Protein AF-A0A7R9KWK6-F1 (afdb_monomer)

InterPro domains:
  IPR036188 FAD/NAD(P)-binding domain superfamily [G3DSA:3.50.50.60] (1-114)
  IPR036188 FAD/NAD(P)-binding domain superfamily [SSF51905] (13-110)

Secondary structure (DSSP, 8-state):
-B-SS--GGG-S----S-SEEEE-HHHHHHHHHTT-HHHHHHHHEEEE-EEEEE-TTS-EEEEESSSTT--EEEEEHHHHHHHHHHHHHT-TT---B-S----EEETTTTEEE-

pLDDT: mean 92.51, std 6.11, range [67.25, 97.69]

Solvent-accessible surface area (backbone atoms only — not comparable to full-atom values): 6927 Å² total; per-residue (Å²): 90,74,35,56,52,70,62,64,83,83,43,96,74,75,91,71,100,54,68,59,43,81,44,42,65,73,56,44,52,58,30,47,77,70,72,45,37,62,64,42,54,78,73,47,46,43,84,37,54,46,50,76,44,75,44,95,86,71,50,73,47,78,45,61,72,55,60,92,95,41,54,36,28,45,27,45,44,64,58,55,51,47,50,52,54,58,59,50,61,74,38,88,91,52,58,84,39,57,62,34,45,78,75,49,70,43,80,91,81,72,43,74,39,94

Mean predicted aligned error: 4.82 Å

Sequence (114 aa):
MYEMREDPRTQEHVVGKSINMALSERGRVALRSLGLEDQILDNYSIKMNARLIHDVNGRKRAIPYGKKNQYLLSISRRFLNELMLTEVEKYNNISLNFNHKLVGANLDEGMYYL

Structure (mmCIF, N/CA/C/O backbone):
data_AF-A0A7R9KWK6-F1
#
_entry.id   AF-A0A7R9KWK6-F1
#
loop_
_atom_site.group_PDB
_atom_site.id
_atom_site.type_symbol
_atom_site.label_atom_id
_atom_site.label_alt_id
_atom_site.label_comp_id
_atom_site.label_asym_id
_atom_site.label_entity_id
_atom_site.label_seq_id
_atom_site.pdbx_PDB_ins_code
_atom_site.Cartn_x
_atom_site.Cartn_y
_atom_site.Cartn_z
_atom_site.occupancy
_atom_site.B_iso_or_equiv
_atom_site.auth_seq_id
_atom_site.auth_comp_id
_atom_site.auth_asym_id
_atom_site.auth_atom_id
_atom_site.pdbx_PDB_model_num
ATOM 1 N N . MET A 1 1 ? 9.853 -5.267 -14.276 1.00 95.06 1 MET A N 1
ATOM 2 C CA . MET A 1 1 ? 8.441 -4.842 -14.176 1.00 95.06 1 MET A CA 1
ATOM 3 C C . MET A 1 1 ? 8.209 -3.703 -15.156 1.00 95.06 1 MET A C 1
ATOM 5 O O . MET A 1 1 ? 9.073 -2.838 -15.243 1.00 95.06 1 MET A O 1
ATOM 9 N N . TYR A 1 2 ? 7.092 -3.710 -15.882 1.00 95.81 2 TYR A N 1
ATOM 10 C CA . TYR A 1 2 ? 6.683 -2.612 -16.765 1.00 95.81 2 TYR A CA 1
ATOM 11 C C . TYR A 1 2 ? 5.377 -2.010 -16.241 1.00 95.81 2 TYR 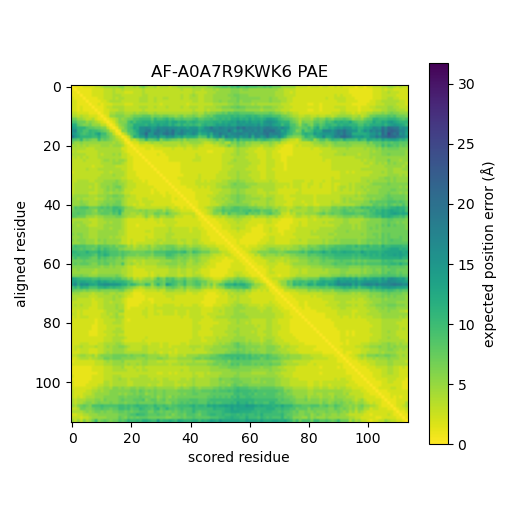A C 1
ATOM 13 O O . TYR A 1 2 ? 4.450 -2.754 -15.920 1.00 95.81 2 TYR A O 1
ATOM 21 N N . GLU A 1 3 ? 5.320 -0.688 -16.118 1.00 95.56 3 GLU A N 1
ATOM 22 C CA . GLU A 1 3 ? 4.143 0.064 -15.677 1.00 95.56 3 GLU A CA 1
ATOM 23 C C . GLU A 1 3 ? 3.820 1.138 -16.719 1.00 95.56 3 GLU A C 1
ATOM 25 O O . GLU A 1 3 ? 4.699 1.862 -17.187 1.00 95.56 3 GLU A O 1
ATOM 30 N N . MET A 1 4 ? 2.537 1.232 -17.077 1.00 95.50 4 MET A N 1
ATOM 31 C CA . MET A 1 4 ? 2.041 2.164 -18.092 1.00 95.50 4 MET A CA 1
ATOM 32 C C . MET A 1 4 ? 2.203 3.616 -17.651 1.00 95.50 4 MET A C 1
ATOM 34 O O . MET A 1 4 ? 2.436 4.491 -18.478 1.00 95.50 4 MET A O 1
ATOM 38 N N . ARG A 1 5 ? 2.004 3.878 -16.362 1.00 93.44 5 ARG A N 1
ATOM 39 C CA . ARG A 1 5 ? 2.037 5.224 -15.794 1.00 93.44 5 ARG A CA 1
ATOM 40 C C . ARG A 1 5 ? 3.464 5.663 -15.489 1.00 93.44 5 ARG A C 1
ATOM 42 O O . ARG A 1 5 ? 4.371 4.840 -15.369 1.00 93.44 5 ARG A O 1
ATOM 49 N N . GLU A 1 6 ? 3.621 6.967 -15.312 1.00 94.69 6 GLU A N 1
ATOM 50 C CA . GLU A 1 6 ? 4.821 7.543 -14.717 1.00 94.69 6 GLU A CA 1
ATOM 51 C C . GLU A 1 6 ? 4.971 7.096 -13.254 1.00 94.69 6 GLU A C 1
ATOM 53 O O . GLU A 1 6 ? 3.992 6.703 -12.605 1.00 94.69 6 GLU A O 1
ATOM 58 N N . ASP A 1 7 ? 6.199 7.144 -12.738 1.00 94.81 7 ASP A N 1
ATOM 59 C CA . ASP A 1 7 ? 6.489 6.814 -11.348 1.00 94.81 7 ASP A CA 1
ATOM 60 C C . ASP A 1 7 ? 5.708 7.737 -10.396 1.00 94.81 7 ASP A C 1
ATOM 62 O O . ASP A 1 7 ? 5.968 8.938 -10.351 1.00 94.81 7 ASP A O 1
ATOM 66 N N . PRO A 1 8 ? 4.767 7.217 -9.588 1.00 91.94 8 PRO A N 1
ATOM 67 C CA . PRO A 1 8 ? 3.971 8.052 -8.693 1.00 91.94 8 PRO A CA 1
ATOM 68 C C . PRO A 1 8 ? 4.801 8.789 -7.631 1.00 91.94 8 PRO A C 1
ATOM 70 O O . PRO A 1 8 ? 4.318 9.778 -7.082 1.00 91.94 8 PRO A O 1
ATOM 73 N N . ARG A 1 9 ? 6.029 8.336 -7.342 1.00 93.06 9 ARG A N 1
ATOM 74 C CA . ARG A 1 9 ? 6.919 8.935 -6.336 1.00 93.06 9 ARG A CA 1
ATOM 75 C C . ARG A 1 9 ? 7.542 10.249 -6.801 1.00 93.06 9 ARG A C 1
ATOM 77 O O . ARG A 1 9 ? 7.953 11.045 -5.963 1.00 93.06 9 ARG A O 1
ATOM 84 N N . THR A 1 10 ? 7.602 10.486 -8.111 1.00 93.00 10 THR A N 1
ATOM 85 C CA . THR A 1 10 ? 8.137 11.730 -8.690 1.00 93.00 10 THR A CA 1
ATOM 86 C C . THR A 1 10 ? 7.049 12.770 -8.959 1.00 93.00 10 THR A C 1
ATOM 88 O O . THR A 1 10 ? 7.354 13.888 -9.362 1.00 93.00 10 THR A O 1
ATOM 91 N N . GLN A 1 11 ? 5.780 12.422 -8.730 1.00 88.75 11 GLN A N 1
ATOM 92 C CA . GLN A 1 11 ? 4.625 13.238 -9.096 1.00 88.75 11 GLN A CA 1
ATOM 93 C C . GLN A 1 11 ? 4.052 13.987 -7.891 1.00 88.75 11 GLN A C 1
ATOM 95 O O . GLN A 1 11 ? 3.802 13.396 -6.839 1.00 88.75 11 GLN A O 1
ATOM 100 N N . GLU A 1 12 ? 3.713 15.267 -8.049 1.00 81.62 12 GLU A N 1
ATOM 101 C CA . GLU A 1 12 ? 2.956 15.999 -7.020 1.00 81.62 12 GLU A CA 1
ATOM 102 C C . GLU A 1 12 ? 1.524 15.459 -6.898 1.00 81.62 12 GLU A C 1
ATOM 104 O O . GLU A 1 12 ? 1.023 15.203 -5.797 1.00 81.62 12 GLU A O 1
ATOM 109 N N . HIS A 1 13 ? 0.887 15.189 -8.039 1.00 77.62 13 HIS A N 1
ATOM 110 C CA . HIS A 1 13 ? -0.485 14.704 -8.121 1.00 77.62 13 HIS A CA 1
ATOM 111 C C . HIS A 1 13 ? -0.570 13.402 -8.915 1.00 77.62 13 HIS A C 1
ATOM 113 O O . HIS A 1 13 ? -0.299 13.357 -10.109 1.00 77.62 13 HIS A O 1
ATOM 119 N N . VAL A 1 14 ? -1.027 12.337 -8.255 1.00 76.19 14 VAL A N 1
ATOM 120 C CA . VAL A 1 14 ? -1.279 11.042 -8.896 1.00 76.19 14 VAL A CA 1
ATOM 121 C C . VAL A 1 14 ? -2.776 10.900 -9.149 1.00 76.19 14 VAL A C 1
ATOM 123 O O . VAL A 1 14 ? -3.569 10.814 -8.209 1.00 76.19 14 VAL A O 1
ATOM 126 N N . VAL A 1 15 ? -3.178 10.849 -10.419 1.00 71.25 15 VAL A N 1
ATOM 127 C CA . VAL A 1 15 ? -4.583 10.638 -10.795 1.00 71.25 15 VAL A CA 1
ATOM 128 C C . VAL A 1 15 ? -4.964 9.175 -10.542 1.00 71.25 15 VAL A C 1
ATOM 130 O O . VAL A 1 15 ? -4.361 8.248 -11.084 1.00 71.25 15 VAL A O 1
ATOM 133 N N . GLY A 1 16 ? -5.982 8.942 -9.710 1.00 68.00 16 GLY A N 1
ATOM 134 C CA . GLY A 1 16 ? -6.435 7.600 -9.348 1.00 68.00 16 GLY A CA 1
ATOM 135 C C . GLY A 1 16 ? -7.907 7.556 -8.941 1.00 68.00 16 GLY A C 1
ATOM 136 O O . GLY A 1 16 ? -8.497 8.561 -8.564 1.00 68.00 16 GLY A O 1
ATOM 137 N N . LYS A 1 17 ? -8.515 6.363 -9.007 1.00 67.25 17 LYS A N 1
ATOM 138 C CA . LYS A 1 17 ? -9.955 6.174 -8.735 1.00 67.25 17 LYS A CA 1
ATOM 139 C C . LYS A 1 17 ? -10.351 6.334 -7.259 1.00 67.25 17 LYS A C 1
ATOM 141 O O . LYS A 1 17 ? -11.520 6.557 -6.969 1.00 67.25 17 LYS A O 1
ATOM 146 N N . SER A 1 18 ? -9.428 6.146 -6.313 1.00 71.12 18 SER A N 1
ATOM 147 C CA . SER A 1 18 ? -9.724 6.249 -4.875 1.00 71.12 18 SER A CA 1
ATOM 148 C C . SER A 1 18 ? -8.501 6.727 -4.105 1.00 71.12 18 SER A C 1
ATOM 150 O O . SER A 1 18 ? -7.400 6.236 -4.351 1.00 71.12 18 SER A O 1
ATOM 152 N N . ILE A 1 19 ? -8.720 7.635 -3.152 1.00 79.31 19 ILE A N 1
ATOM 153 C CA . ILE A 1 19 ? -7.678 8.168 -2.263 1.00 79.31 19 ILE A CA 1
ATOM 154 C C . ILE A 1 19 ? -7.280 7.104 -1.229 1.00 79.31 19 ILE A C 1
ATOM 156 O O . ILE A 1 19 ? -6.103 6.772 -1.092 1.00 79.31 19 ILE A O 1
ATOM 160 N N . ASN A 1 20 ? -8.280 6.492 -0.584 1.00 89.00 20 ASN A N 1
ATOM 161 C CA . ASN A 1 20 ? -8.094 5.441 0.415 1.00 89.00 20 ASN A CA 1
ATOM 162 C C . ASN A 1 20 ? -8.672 4.096 -0.041 1.00 89.00 20 ASN A C 1
ATOM 164 O O . ASN A 1 20 ? -9.489 4.016 -0.962 1.00 89.00 20 ASN A O 1
ATOM 168 N N . MET A 1 21 ? -8.249 3.030 0.632 1.00 91.19 21 MET A N 1
ATOM 169 C CA . MET A 1 21 ? -8.714 1.661 0.439 1.00 91.19 21 MET A CA 1
ATOM 170 C C . MET A 1 21 ? -8.893 0.966 1.790 1.00 91.19 21 MET A C 1
ATOM 172 O O . MET A 1 21 ? -8.146 1.222 2.730 1.00 91.19 21 MET A O 1
ATOM 176 N N . ALA A 1 22 ? -9.871 0.062 1.871 1.00 94.06 22 ALA A N 1
ATOM 177 C CA . ALA A 1 22 ? -10.038 -0.808 3.026 1.00 94.06 22 ALA A CA 1
ATOM 178 C C . ALA A 1 22 ? -9.108 -2.029 2.918 1.00 94.06 22 ALA A C 1
ATOM 180 O O . ALA A 1 22 ? -9.266 -2.861 2.025 1.00 94.06 22 ALA A O 1
ATOM 181 N N . LEU A 1 23 ? -8.161 -2.153 3.843 1.00 95.19 23 LEU A N 1
ATOM 182 C CA . LEU A 1 23 ? -7.281 -3.304 3.998 1.00 95.19 23 LEU A CA 1
ATOM 183 C C . LEU A 1 23 ? -7.875 -4.267 5.037 1.00 95.19 23 LEU A C 1
ATOM 185 O O . LEU A 1 23 ? -8.184 -3.886 6.168 1.00 95.19 23 LEU A O 1
ATOM 189 N N . SER A 1 24 ? -8.052 -5.522 4.628 1.00 95.06 24 SER A N 1
ATOM 190 C CA . SER A 1 24 ? -8.550 -6.618 5.469 1.00 95.06 24 SER A CA 1
ATOM 191 C C . SER A 1 24 ? -7.415 -7.546 5.905 1.00 95.06 24 SER A C 1
ATOM 193 O O . SER A 1 24 ? -6.282 -7.405 5.445 1.00 95.06 24 SER A O 1
ATOM 195 N N . GLU A 1 25 ? -7.730 -8.545 6.734 1.00 94.38 25 GLU A N 1
ATOM 196 C CA . GLU A 1 25 ? -6.746 -9.516 7.232 1.00 94.38 25 GLU A CA 1
ATOM 197 C C . GLU A 1 25 ? -5.952 -10.203 6.116 1.00 94.38 25 GLU A C 1
ATOM 199 O O . GLU A 1 25 ? -4.750 -10.385 6.249 1.00 94.38 25 GLU A O 1
ATOM 204 N N . ARG A 1 26 ? -6.576 -10.518 4.973 1.00 95.62 26 ARG A N 1
ATOM 205 C CA . ARG A 1 26 ? -5.860 -11.154 3.852 1.00 95.62 26 ARG A CA 1
ATOM 206 C C . ARG A 1 26 ? -4.724 -10.279 3.322 1.00 95.62 26 ARG A C 1
ATOM 208 O O . ARG A 1 26 ? -3.632 -10.775 3.076 1.00 95.62 26 ARG A O 1
ATOM 215 N N . GLY A 1 27 ? -4.978 -8.980 3.171 1.00 95.12 27 GLY A N 1
ATOM 216 C CA . GLY A 1 27 ? -3.947 -8.042 2.734 1.00 95.12 27 GLY A CA 1
ATOM 217 C C . GLY A 1 27 ? -2.877 -7.833 3.805 1.00 95.12 27 GLY A C 1
ATOM 218 O O . GLY A 1 27 ? -1.698 -7.766 3.482 1.00 95.12 27 GLY A O 1
ATOM 219 N N . ARG A 1 28 ? -3.270 -7.816 5.085 1.00 94.75 28 ARG A N 1
ATOM 220 C CA . ARG A 1 28 ? -2.328 -7.741 6.210 1.00 94.75 28 ARG A CA 1
ATOM 221 C C . ARG A 1 28 ? -1.394 -8.945 6.269 1.00 94.75 28 ARG A C 1
ATOM 223 O O . ARG A 1 28 ? -0.201 -8.757 6.439 1.00 94.75 28 ARG A O 1
ATOM 230 N N . VAL A 1 29 ? -1.907 -10.158 6.061 1.00 96.69 29 VAL A N 1
ATOM 231 C CA . VAL A 1 29 ? -1.090 -11.382 6.007 1.00 96.69 29 VAL A CA 1
ATOM 232 C C . VAL A 1 29 ? -0.044 -11.305 4.891 1.00 96.69 29 VAL A C 1
ATOM 234 O O . VAL A 1 29 ? 1.113 -11.635 5.133 1.00 96.69 29 VAL A O 1
ATOM 237 N N . ALA A 1 30 ? -0.412 -10.816 3.702 1.00 96.12 30 ALA A N 1
ATOM 238 C CA . ALA A 1 30 ? 0.545 -10.621 2.612 1.00 96.12 30 ALA A CA 1
ATOM 239 C C . ALA A 1 30 ? 1.635 -9.595 2.981 1.00 96.12 30 ALA A C 1
ATOM 241 O O . ALA A 1 30 ? 2.819 -9.837 2.770 1.00 96.12 30 ALA A O 1
ATOM 242 N N . LEU A 1 31 ? 1.260 -8.480 3.610 1.00 95.00 31 LEU A N 1
ATOM 243 C CA . LEU A 1 31 ? 2.220 -7.473 4.074 1.00 95.00 31 LEU A CA 1
ATOM 244 C C . LEU A 1 31 ? 3.118 -8.001 5.199 1.00 95.00 31 LEU A C 1
ATOM 246 O O . LEU A 1 31 ? 4.313 -7.723 5.211 1.00 95.00 31 LEU A O 1
ATOM 250 N N . ARG A 1 32 ? 2.573 -8.821 6.103 1.00 96.19 32 ARG A N 1
ATOM 251 C CA . ARG A 1 32 ? 3.323 -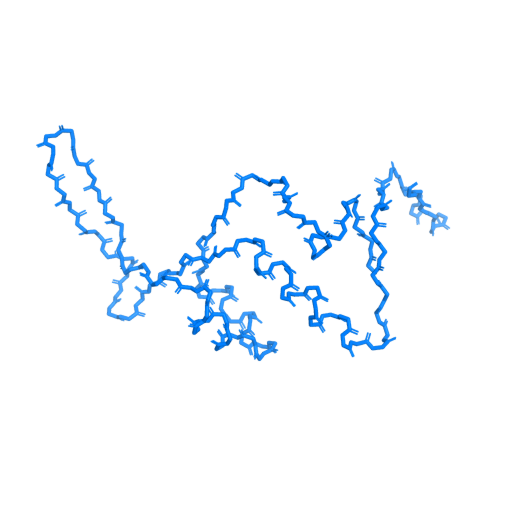9.492 7.170 1.00 96.19 32 ARG A CA 1
ATOM 252 C C . ARG A 1 32 ? 4.378 -10.431 6.604 1.00 96.19 32 ARG A C 1
ATOM 254 O O . ARG A 1 32 ? 5.502 -10.424 7.089 1.00 96.19 32 ARG A O 1
ATOM 261 N N . SER A 1 33 ? 4.054 -11.186 5.550 1.00 96.12 33 SER A N 1
ATOM 262 C CA . SER A 1 33 ? 5.042 -12.044 4.879 1.00 96.12 33 SER A CA 1
ATOM 263 C C . SER A 1 33 ? 6.187 -11.271 4.219 1.00 96.12 33 SER A C 1
ATOM 265 O O . SER A 1 33 ? 7.236 -11.853 3.972 1.00 96.12 33 SER A O 1
ATOM 267 N N . LEU A 1 34 ? 6.001 -9.971 3.974 1.00 93.38 34 LEU A N 1
ATOM 268 C CA . LEU A 1 34 ? 7.026 -9.067 3.451 1.00 93.38 34 LEU A CA 1
ATOM 269 C C . LEU A 1 34 ? 7.715 -8.244 4.556 1.00 93.38 34 LEU A C 1
ATOM 271 O O . LEU A 1 34 ? 8.602 -7.456 4.254 1.00 93.38 34 LEU A O 1
ATOM 275 N N . GLY A 1 35 ? 7.306 -8.388 5.824 1.00 94.88 35 GLY A N 1
ATOM 276 C CA . GLY A 1 35 ? 7.813 -7.573 6.934 1.00 94.88 35 GLY A CA 1
ATOM 277 C C . GLY A 1 35 ? 7.333 -6.114 6.929 1.00 94.88 35 GLY A C 1
ATOM 278 O O . GLY A 1 35 ? 7.922 -5.282 7.608 1.00 94.88 35 GLY A O 1
ATOM 279 N N . LEU A 1 36 ? 6.271 -5.789 6.182 1.00 94.25 36 LEU A N 1
ATOM 280 C CA . LEU A 1 36 ? 5.801 -4.410 5.963 1.00 94.25 36 LEU A CA 1
ATOM 281 C C . LEU A 1 36 ? 4.552 -4.036 6.771 1.00 94.25 36 LEU A C 1
ATOM 283 O O . LEU A 1 36 ? 4.079 -2.901 6.692 1.00 94.25 36 LEU A O 1
ATOM 287 N N . GLU A 1 37 ? 3.966 -4.983 7.510 1.00 94.00 37 GLU A N 1
ATOM 288 C CA . GLU A 1 37 ? 2.700 -4.744 8.211 1.00 94.00 37 GLU A CA 1
ATOM 289 C C . GLU A 1 37 ? 2.819 -3.622 9.250 1.00 94.00 37 GLU A C 1
ATOM 291 O O . GLU A 1 37 ? 1.994 -2.708 9.235 1.00 94.00 37 GLU A O 1
ATOM 296 N N . ASP A 1 38 ? 3.845 -3.656 10.099 1.00 92.50 38 ASP A N 1
ATOM 297 C CA . ASP A 1 38 ? 4.002 -2.697 11.199 1.00 92.50 38 ASP A CA 1
ATOM 298 C C . ASP A 1 38 ? 4.186 -1.266 10.677 1.00 92.50 38 ASP A C 1
ATOM 300 O O . ASP A 1 38 ? 3.489 -0.348 11.105 1.00 92.50 38 ASP A O 1
ATOM 304 N N . GLN A 1 39 ? 5.012 -1.084 9.639 1.00 90.38 39 GLN A N 1
ATOM 305 C CA . GLN A 1 39 ? 5.208 0.220 9.001 1.00 90.38 39 GLN A CA 1
ATOM 306 C C . GLN A 1 39 ? 3.894 0.811 8.470 1.00 90.38 39 GLN A C 1
ATOM 308 O O . GLN A 1 39 ? 3.662 2.016 8.604 1.00 90.38 39 GLN A O 1
ATOM 313 N N . ILE A 1 40 ? 3.031 -0.018 7.872 1.00 90.12 40 ILE A N 1
ATOM 314 C CA . ILE A 1 40 ? 1.717 0.413 7.377 1.00 90.12 40 ILE A CA 1
ATOM 315 C C . ILE A 1 40 ? 0.776 0.729 8.536 1.00 90.12 40 ILE A C 1
ATOM 317 O O . ILE A 1 40 ? 0.047 1.724 8.470 1.00 90.12 40 ILE A O 1
ATOM 321 N N . LEU A 1 41 ? 0.775 -0.105 9.578 1.00 89.81 41 LEU A N 1
ATOM 322 C CA . LEU A 1 41 ? -0.078 0.077 10.745 1.00 89.81 41 LEU A CA 1
ATOM 323 C C . LEU A 1 41 ? 0.211 1.401 11.452 1.00 89.81 41 LEU A C 1
ATOM 325 O O . LEU A 1 41 ? -0.734 2.149 11.711 1.00 89.81 41 LEU A O 1
ATOM 329 N N . ASP A 1 42 ? 1.485 1.693 11.700 1.00 86.56 42 ASP A N 1
ATOM 330 C CA . ASP A 1 42 ? 1.913 2.806 12.549 1.00 86.56 42 ASP A CA 1
ATOM 331 C C . ASP A 1 42 ? 1.786 4.168 11.868 1.00 86.56 42 ASP A C 1
ATOM 333 O O . ASP A 1 42 ? 1.466 5.164 12.513 1.00 86.56 42 ASP A O 1
ATOM 337 N N . ASN A 1 43 ? 2.000 4.217 10.555 1.00 82.06 43 ASN A N 1
ATOM 338 C CA . ASN A 1 43 ? 2.194 5.488 9.862 1.00 82.06 43 ASN A CA 1
ATOM 339 C C . ASN A 1 43 ? 1.083 5.813 8.853 1.00 82.06 43 ASN A C 1
ATOM 341 O O . ASN A 1 43 ? 0.909 6.973 8.482 1.00 82.06 43 ASN A O 1
ATOM 345 N N . TYR A 1 44 ? 0.326 4.812 8.382 1.00 82.06 44 TYR A N 1
ATOM 346 C CA . TYR A 1 44 ? -0.490 4.968 7.167 1.00 82.06 44 TYR A CA 1
ATOM 347 C C . TYR A 1 44 ? -1.867 4.317 7.238 1.00 82.06 44 TYR A C 1
ATOM 349 O O . TYR A 1 44 ? -2.531 4.155 6.207 1.00 82.06 44 TYR A O 1
ATOM 357 N N . SER A 1 45 ? -2.313 3.944 8.438 1.00 90.81 45 SER A N 1
ATOM 358 C CA . SER A 1 45 ? -3.570 3.235 8.622 1.00 90.81 45 SER A CA 1
ATOM 359 C C . SER A 1 45 ? -4.458 3.856 9.693 1.00 90.81 45 SER A C 1
ATOM 361 O O . SER A 1 45 ? -4.005 4.308 10.741 1.00 90.81 45 SER A O 1
ATOM 363 N N . ILE A 1 46 ? -5.765 3.840 9.438 1.00 93.88 46 ILE A N 1
ATOM 364 C CA . ILE A 1 46 ? -6.787 4.207 10.417 1.00 93.88 46 ILE A CA 1
ATOM 365 C C . ILE A 1 46 ? -7.650 2.980 10.683 1.00 93.88 46 ILE A C 1
ATOM 367 O O . ILE A 1 46 ? -8.261 2.423 9.766 1.00 93.88 46 ILE A O 1
ATOM 371 N N . LYS A 1 47 ? -7.729 2.558 11.948 1.00 93.69 47 LYS A N 1
ATOM 372 C CA . LYS A 1 47 ? -8.562 1.419 12.355 1.00 93.69 47 LYS A CA 1
ATOM 373 C C . LYS A 1 47 ? -10.045 1.747 12.209 1.00 93.69 47 LYS A C 1
ATOM 375 O O . LYS A 1 47 ? -10.548 2.720 12.763 1.00 93.69 47 LYS A O 1
ATOM 380 N N . MET A 1 48 ? -10.761 0.870 11.515 1.00 95.38 48 MET A N 1
ATOM 381 C CA . MET A 1 48 ? -12.206 0.908 11.335 1.00 95.38 48 MET A CA 1
ATOM 382 C C . MET A 1 48 ? -12.824 -0.321 12.004 1.00 95.38 48 MET A C 1
ATOM 384 O O . MET A 1 48 ? -12.795 -1.424 11.462 1.00 95.38 48 MET A O 1
ATOM 388 N N . ASN A 1 49 ? -13.398 -0.134 13.193 1.00 95.12 49 ASN A N 1
ATOM 389 C CA . ASN A 1 49 ? -13.956 -1.234 13.995 1.00 95.12 49 ASN A CA 1
ATOM 390 C C . ASN A 1 49 ? -15.386 -1.632 13.583 1.00 95.12 49 ASN A C 1
ATOM 392 O O . ASN A 1 49 ? -15.836 -2.745 13.856 1.00 95.12 49 ASN A O 1
ATOM 396 N N . ALA A 1 50 ? -16.116 -0.729 12.928 1.00 95.88 50 ALA A N 1
ATOM 397 C CA . ALA A 1 50 ? -17.519 -0.920 12.584 1.00 95.88 50 ALA A CA 1
ATOM 398 C C . ALA A 1 50 ? -17.906 -0.143 11.321 1.00 95.88 50 ALA A C 1
ATOM 400 O O . ALA A 1 50 ? -17.243 0.822 10.937 1.00 95.88 50 ALA A O 1
ATOM 401 N N . ARG A 1 51 ? -19.030 -0.534 10.719 1.00 96.69 51 ARG A N 1
ATOM 402 C CA . ARG A 1 51 ? -19.781 0.296 9.773 1.00 96.69 51 ARG A CA 1
ATOM 403 C C . ARG A 1 51 ? -20.647 1.262 10.565 1.00 96.69 51 ARG A C 1
ATOM 405 O O . ARG A 1 51 ? -21.426 0.817 11.408 1.00 96.69 51 ARG A O 1
ATOM 412 N N . LEU A 1 52 ? -20.533 2.557 10.291 1.00 96.94 52 LEU A N 1
ATOM 413 C CA . LEU A 1 52 ? -21.436 3.558 10.847 1.00 96.94 52 LEU A CA 1
ATOM 414 C C . LEU A 1 52 ? -22.554 3.822 9.839 1.00 96.94 52 LEU A C 1
ATOM 416 O O . LEU A 1 52 ? -22.319 4.398 8.782 1.00 96.94 52 LEU A O 1
ATOM 420 N N . ILE A 1 53 ? -23.760 3.359 10.151 1.00 97.69 53 ILE A N 1
ATOM 421 C CA . ILE A 1 53 ? -24.941 3.583 9.320 1.00 97.69 53 ILE A CA 1
ATOM 422 C C . ILE A 1 53 ? -25.590 4.891 9.753 1.00 97.69 53 ILE A C 1
ATOM 424 O O . ILE A 1 53 ? -25.906 5.058 10.933 1.00 97.69 53 ILE A O 1
ATOM 428 N N . HIS A 1 54 ? -25.782 5.795 8.798 1.00 97.56 54 HIS A N 1
ATOM 429 C CA . HIS A 1 54 ? -26.531 7.034 8.966 1.00 97.56 54 HIS A CA 1
ATOM 430 C C . HIS A 1 54 ? -27.935 6.819 8.402 1.00 97.56 54 HIS A C 1
ATOM 432 O O . HIS A 1 54 ? -28.087 6.554 7.212 1.00 97.56 54 HIS A O 1
ATOM 438 N N . ASP A 1 55 ? -28.942 6.875 9.266 1.00 95.44 55 ASP A N 1
ATOM 439 C CA . ASP A 1 55 ? -30.349 6.762 8.886 1.00 95.44 55 ASP A CA 1
ATOM 440 C C . ASP A 1 55 ? -30.874 8.109 8.355 1.00 95.44 55 ASP A C 1
ATOM 442 O O . ASP A 1 55 ? -30.362 9.170 8.723 1.00 95.44 55 ASP A O 1
ATOM 446 N N . VAL A 1 56 ? -31.935 8.081 7.546 1.00 96.38 56 VAL A N 1
ATOM 447 C CA . VAL A 1 56 ? -32.600 9.278 6.996 1.00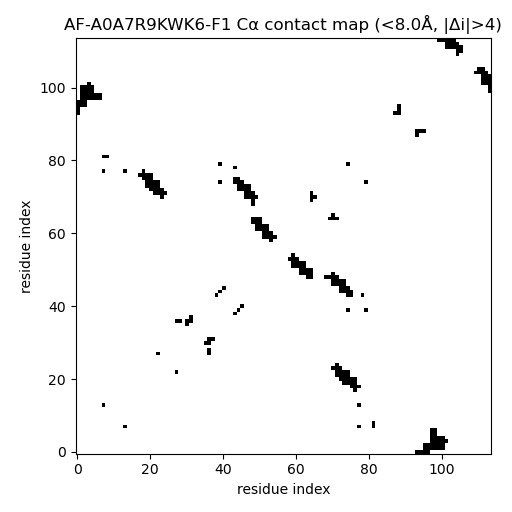 96.38 56 VAL A CA 1
ATOM 448 C C . VAL A 1 56 ? -33.119 10.205 8.097 1.00 96.38 56 VAL A C 1
ATOM 450 O O . VAL A 1 56 ? -33.129 11.419 7.938 1.00 96.38 56 VAL A O 1
ATOM 453 N N . ASN A 1 57 ? -33.459 9.640 9.258 1.00 95.94 57 ASN A N 1
ATOM 454 C CA . ASN A 1 57 ? -33.901 10.378 10.443 1.00 95.94 57 ASN A CA 1
ATOM 455 C C . ASN A 1 57 ? -32.737 10.961 11.274 1.00 95.94 57 ASN A C 1
ATOM 457 O O . ASN A 1 57 ? -32.936 11.361 12.420 1.00 95.94 57 ASN A O 1
ATOM 461 N N . GLY A 1 58 ? -31.499 10.921 10.768 1.00 94.88 58 GLY A N 1
ATOM 462 C CA . GLY A 1 58 ? -30.302 11.445 11.438 1.00 94.88 58 GLY A CA 1
ATOM 463 C C . GLY A 1 58 ? -29.721 10.548 12.538 1.00 94.88 58 GLY A C 1
ATOM 464 O O . GLY A 1 58 ? -28.664 10.856 13.095 1.00 94.88 58 GLY A O 1
ATOM 465 N N . ARG A 1 59 ? -30.363 9.414 12.848 1.00 96.69 59 ARG A N 1
ATOM 466 C CA . ARG A 1 59 ? -29.843 8.436 13.815 1.00 96.69 59 ARG A CA 1
ATOM 467 C C . ARG A 1 59 ? -28.605 7.745 13.251 1.00 96.69 59 ARG A C 1
ATOM 469 O O . ARG A 1 59 ? -28.548 7.411 12.069 1.00 96.69 59 ARG A O 1
ATOM 476 N N . LYS A 1 60 ? -27.627 7.481 14.115 1.00 97.69 60 LYS A N 1
ATOM 477 C CA . LYS A 1 60 ? -26.406 6.750 13.760 1.00 97.69 60 LYS A CA 1
ATOM 478 C C . LYS A 1 60 ? -26.372 5.419 14.495 1.00 97.69 60 LYS A C 1
ATOM 480 O O . LYS A 1 60 ? -26.605 5.378 15.701 1.00 97.69 60 LYS A O 1
ATOM 485 N N . ARG A 1 61 ? -26.051 4.336 13.788 1.00 96.75 61 ARG A N 1
ATOM 486 C CA . ARG A 1 61 ? -25.868 3.006 14.387 1.00 96.75 61 ARG A CA 1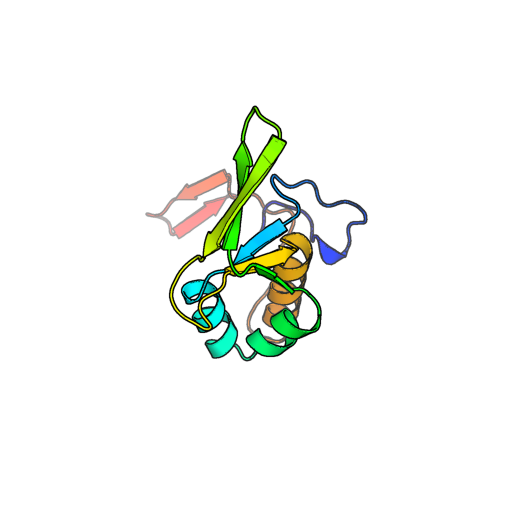
ATOM 487 C C . ARG A 1 61 ? -24.558 2.388 13.928 1.00 96.75 61 ARG A C 1
ATOM 489 O O . ARG A 1 61 ? -24.308 2.285 12.730 1.00 96.75 61 ARG A O 1
ATOM 496 N N . ALA A 1 62 ? -23.754 1.932 14.882 1.00 96.38 62 ALA A N 1
ATOM 497 C CA . ALA A 1 62 ? -22.544 1.173 14.605 1.00 96.38 62 ALA A CA 1
ATOM 498 C C . ALA A 1 62 ? -22.863 -0.324 14.479 1.00 96.38 62 ALA A C 1
ATOM 500 O O . ALA A 1 62 ? -23.506 -0.903 15.353 1.00 96.38 62 ALA A O 1
ATOM 501 N N . ILE A 1 63 ? -22.396 -0.952 13.400 1.00 95.81 63 ILE A N 1
ATOM 502 C CA . ILE A 1 63 ? -22.444 -2.402 13.190 1.00 95.81 63 ILE A CA 1
ATOM 503 C C . ILE A 1 63 ? -20.996 -2.903 13.137 1.00 95.81 63 ILE A C 1
ATOM 505 O O . ILE A 1 63 ? -20.313 -2.631 12.142 1.00 95.81 63 ILE A O 1
ATOM 509 N N . PRO A 1 64 ? -20.498 -3.588 14.184 1.00 95.62 64 PRO A N 1
ATOM 510 C CA . PRO A 1 64 ? -19.140 -4.127 14.204 1.00 95.62 64 PRO A CA 1
ATOM 511 C C . PRO A 1 64 ? -18.851 -5.004 12.982 1.00 95.62 64 PRO A C 1
ATOM 513 O O . PRO A 1 64 ? -19.736 -5.707 12.491 1.00 95.62 64 PRO A O 1
ATOM 516 N N . TYR A 1 65 ? -17.613 -4.978 12.485 1.00 94.00 65 TYR A N 1
ATOM 517 C CA . TYR A 1 65 ? -17.227 -5.846 11.364 1.00 94.00 65 TYR A CA 1
ATOM 518 C C . TYR A 1 65 ? -17.178 -7.328 11.747 1.00 94.00 65 TYR A C 1
ATOM 520 O O . TYR A 1 65 ? -17.376 -8.179 10.884 1.00 94.00 65 TYR A O 1
ATOM 528 N N . GLY A 1 66 ? -16.940 -7.634 13.022 1.00 90.88 66 GLY A N 1
ATOM 529 C CA . GLY A 1 66 ? -16.855 -8.997 13.524 1.00 90.88 66 GLY A CA 1
ATOM 530 C C . GLY A 1 66 ? -16.797 -9.051 15.048 1.00 90.88 66 GLY A C 1
ATOM 531 O O . GLY A 1 66 ? -17.354 -8.194 15.737 1.00 90.88 66 GLY A O 1
ATOM 532 N N . LYS A 1 67 ? -16.124 -10.078 15.575 1.00 92.00 67 LYS A N 1
ATOM 533 C CA . LYS A 1 67 ? -15.884 -10.249 17.017 1.00 92.00 67 LYS A CA 1
ATOM 534 C C . LYS A 1 67 ? -14.873 -9.216 17.535 1.00 92.00 67 LYS A C 1
ATOM 536 O O . LYS A 1 67 ? -14.276 -8.455 16.775 1.00 92.00 67 LYS A O 1
ATOM 541 N N . LYS A 1 68 ? -14.647 -9.220 18.853 1.00 83.44 68 LYS A N 1
ATOM 542 C CA . LYS A 1 68 ? -13.618 -8.399 19.509 1.00 83.44 68 LYS A CA 1
ATOM 543 C C . LYS A 1 68 ? -12.278 -8.532 18.762 1.00 83.44 68 LYS A C 1
ATOM 545 O O . LYS A 1 68 ? -11.866 -9.645 18.447 1.00 83.44 68 LYS A O 1
ATOM 550 N N . ASN A 1 69 ? -11.630 -7.399 18.482 1.00 84.06 69 ASN A N 1
ATOM 551 C CA . ASN A 1 69 ? -10.364 -7.263 17.740 1.00 84.06 69 ASN A CA 1
ATOM 552 C C . ASN A 1 69 ? -10.409 -7.536 16.224 1.00 84.06 69 ASN A C 1
ATOM 554 O O . ASN A 1 69 ? -9.358 -7.497 15.588 1.00 84.06 69 ASN A O 1
ATOM 558 N N . GLN A 1 70 ? -11.579 -7.755 15.618 1.00 91.38 70 GLN A N 1
ATOM 559 C CA . GLN A 1 70 ? -11.705 -7.812 14.158 1.00 91.38 70 GLN A CA 1
ATOM 560 C C . GLN A 1 70 ? -12.074 -6.432 13.607 1.00 91.38 70 GLN A C 1
ATOM 562 O O . GLN A 1 70 ? -13.149 -5.905 13.887 1.00 91.38 70 GLN A O 1
ATOM 567 N N . TYR A 1 71 ? -11.174 -5.853 12.816 1.00 94.44 71 TYR A N 1
ATOM 568 C CA . TYR A 1 71 ? -11.329 -4.530 12.219 1.00 94.44 71 TYR A CA 1
ATOM 569 C C . TYR A 1 71 ? -10.780 -4.507 10.794 1.00 94.44 71 TYR A C 1
ATOM 571 O O . TYR A 1 71 ? -9.974 -5.350 10.399 1.00 94.44 71 TYR A O 1
ATOM 579 N N . LEU A 1 72 ? -11.226 -3.516 10.029 1.00 95.62 72 LEU A N 1
ATOM 580 C CA . LEU A 1 72 ? -10.592 -3.133 8.775 1.00 95.62 72 LEU A CA 1
ATOM 581 C C . LEU A 1 72 ? -9.660 -1.951 9.023 1.00 95.62 72 LEU A C 1
ATOM 583 O O . LEU A 1 72 ? -9.772 -1.252 10.031 1.00 95.62 72 LEU A O 1
ATOM 587 N N . LEU A 1 73 ? -8.759 -1.707 8.086 1.00 95.31 73 LEU A N 1
ATOM 588 C CA . LEU A 1 73 ? -7.897 -0.534 8.086 1.00 95.31 73 LEU A CA 1
ATOM 589 C C . LEU A 1 73 ? -8.241 0.321 6.876 1.00 95.31 73 LEU A C 1
ATOM 591 O O . LEU A 1 73 ? -8.372 -0.205 5.778 1.00 95.31 73 LEU A O 1
ATOM 595 N N . SER A 1 74 ? -8.3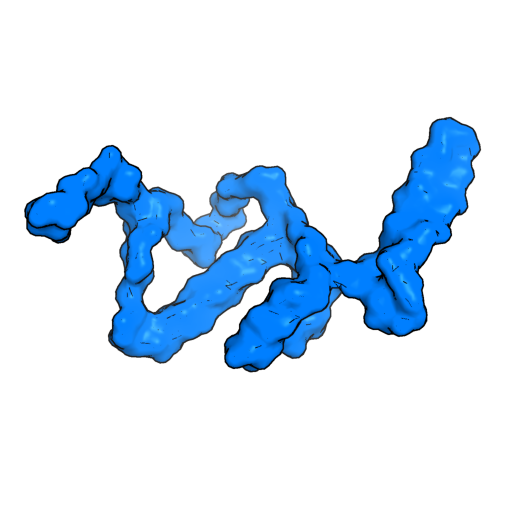94 1.625 7.056 1.00 95.12 74 SER A N 1
ATOM 596 C CA . SER A 1 74 ? -8.382 2.567 5.940 1.00 95.12 74 SER A CA 1
ATOM 597 C C . SER A 1 74 ? -6.942 2.990 5.703 1.00 95.12 74 SER A C 1
ATOM 599 O O . SER A 1 74 ? -6.332 3.558 6.606 1.00 95.12 74 SER A O 1
ATOM 601 N N . ILE A 1 75 ? -6.414 2.723 4.512 1.00 94.12 75 ILE A N 1
ATOM 602 C CA . ILE A 1 75 ? -5.041 3.063 4.120 1.00 94.12 75 ILE A CA 1
ATOM 603 C C . ILE A 1 75 ? -5.029 3.934 2.865 1.00 94.12 75 ILE A C 1
ATOM 605 O O . ILE A 1 75 ? -5.908 3.795 2.011 1.00 94.12 75 ILE A O 1
ATOM 609 N N . SER A 1 76 ? -4.024 4.799 2.729 1.00 89.56 76 SER A N 1
ATOM 610 C CA . SER A 1 76 ? -3.806 5.576 1.500 1.00 89.56 76 SER A CA 1
ATOM 611 C C . SER A 1 76 ? -3.327 4.663 0.373 1.00 89.56 76 SER A C 1
ATOM 613 O O . SER A 1 76 ? -2.341 3.936 0.517 1.00 89.56 76 SER A O 1
ATOM 615 N N . ARG A 1 77 ? -4.013 4.705 -0.775 1.00 89.31 77 ARG A N 1
ATOM 616 C CA . ARG A 1 77 ? -3.636 3.902 -1.948 1.00 89.31 77 ARG A CA 1
ATOM 617 C C . ARG A 1 77 ? -2.297 4.351 -2.522 1.00 89.31 77 ARG A C 1
ATOM 619 O O . ARG A 1 77 ? -1.494 3.505 -2.903 1.00 89.31 77 ARG A O 1
ATOM 626 N N . ARG A 1 78 ? -2.093 5.669 -2.608 1.00 88.31 78 ARG A N 1
ATOM 627 C CA . ARG A 1 78 ? -0.856 6.262 -3.123 1.00 88.31 78 ARG A CA 1
ATOM 628 C C . ARG A 1 78 ? 0.322 5.781 -2.291 1.00 88.31 78 ARG A C 1
ATOM 630 O O . ARG A 1 78 ? 1.229 5.173 -2.840 1.00 88.31 78 ARG A O 1
ATOM 637 N N . PHE A 1 79 ? 0.224 5.956 -0.976 1.00 88.50 79 PHE A N 1
ATOM 638 C CA . PHE A 1 79 ? 1.296 5.581 -0.071 1.00 88.50 79 PHE A CA 1
ATOM 639 C C . PHE A 1 79 ? 1.626 4.086 -0.154 1.00 88.50 79 PHE A C 1
ATOM 641 O O . PHE A 1 79 ? 2.789 3.724 -0.290 1.00 88.50 79 PHE A O 1
ATOM 648 N N . LEU A 1 80 ? 0.609 3.211 -0.124 1.00 91.94 80 LEU A N 1
ATOM 649 C CA . LEU A 1 80 ? 0.849 1.773 -0.255 1.00 91.94 80 LEU A CA 1
ATOM 650 C C . LEU A 1 80 ? 1.610 1.459 -1.552 1.00 91.94 80 LEU A C 1
ATOM 652 O O . LEU A 1 80 ? 2.529 0.652 -1.534 1.00 91.94 80 LEU A O 1
ATOM 656 N N . ASN A 1 81 ? 1.245 2.096 -2.666 1.00 92.38 81 ASN A 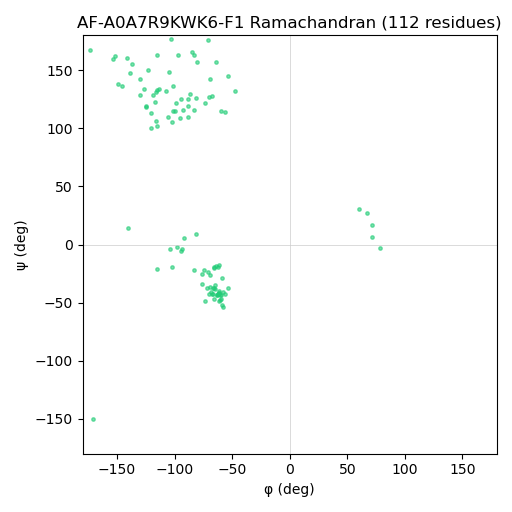N 1
ATOM 657 C CA . ASN A 1 81 ? 1.922 1.875 -3.940 1.00 92.38 81 ASN A CA 1
ATOM 658 C C . ASN A 1 81 ? 3.380 2.359 -3.909 1.00 92.38 81 ASN A C 1
ATOM 660 O O . ASN A 1 81 ? 4.275 1.632 -4.320 1.00 92.38 81 ASN A O 1
ATOM 664 N N . GLU A 1 82 ? 3.625 3.563 -3.392 1.00 92.00 82 GLU A N 1
ATOM 665 C CA . GLU A 1 82 ? 4.970 4.137 -3.273 1.00 92.00 82 GLU A CA 1
ATOM 666 C C . GLU A 1 82 ? 5.875 3.291 -2.370 1.00 92.00 82 GLU A C 1
ATOM 668 O O . GLU A 1 82 ? 7.027 3.039 -2.726 1.00 92.00 82 GLU A O 1
ATOM 673 N N . LEU A 1 83 ? 5.344 2.793 -1.247 1.00 93.00 83 LEU A N 1
ATOM 674 C CA . LEU A 1 83 ? 6.051 1.862 -0.371 1.00 93.00 83 LEU A CA 1
ATOM 675 C C . LEU A 1 83 ? 6.434 0.590 -1.127 1.00 93.00 83 LEU A C 1
ATOM 677 O O . LEU A 1 83 ? 7.602 0.226 -1.148 1.00 93.00 83 LEU A O 1
ATOM 681 N N . MET A 1 84 ? 5.480 -0.058 -1.798 1.00 93.62 84 MET A N 1
ATOM 682 C CA . MET A 1 84 ? 5.750 -1.307 -2.517 1.00 93.62 84 MET A CA 1
ATOM 683 C C . MET A 1 84 ? 6.786 -1.117 -3.634 1.00 93.62 84 MET A C 1
ATOM 685 O O . MET A 1 84 ? 7.661 -1.963 -3.789 1.00 93.62 84 MET A O 1
ATOM 689 N N . LEU A 1 85 ? 6.738 -0.006 -4.378 1.00 95.50 85 LEU A N 1
ATOM 690 C CA . LEU A 1 85 ? 7.748 0.315 -5.396 1.00 95.50 85 LEU A CA 1
ATOM 691 C C . LEU A 1 85 ? 9.136 0.509 -4.772 1.00 95.50 85 LEU A C 1
ATOM 693 O O . LEU A 1 85 ? 10.114 -0.036 -5.274 1.00 95.50 85 LEU A O 1
ATOM 697 N N . THR A 1 86 ? 9.204 1.219 -3.645 1.00 94.19 86 THR A N 1
ATOM 698 C CA . THR A 1 86 ? 10.455 1.468 -2.911 1.00 94.19 86 THR A CA 1
ATOM 699 C C . THR A 1 86 ? 11.052 0.180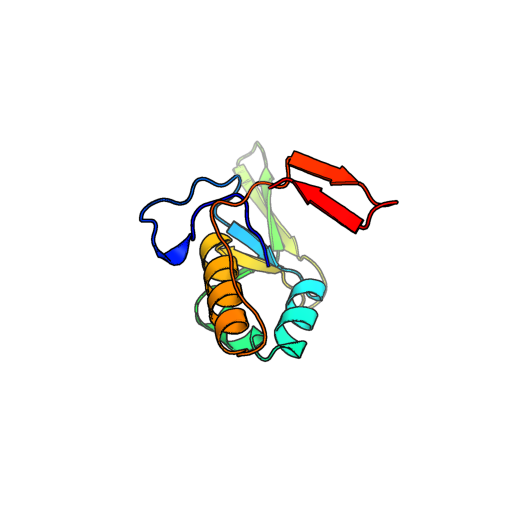 -2.341 1.00 94.19 86 THR A C 1
ATOM 701 O O . THR A 1 86 ? 12.264 -0.007 -2.374 1.00 94.19 86 THR A O 1
ATOM 704 N N . GLU A 1 87 ? 10.220 -0.737 -1.847 1.00 94.25 87 GLU A N 1
ATOM 705 C CA . GLU A 1 87 ? 10.674 -2.044 -1.360 1.00 94.25 87 GLU A CA 1
ATOM 706 C C . GLU A 1 87 ? 11.179 -2.937 -2.494 1.00 94.25 87 GLU A C 1
ATOM 708 O O . GLU A 1 87 ? 12.210 -3.590 -2.350 1.00 94.25 87 GLU A O 1
ATOM 713 N N . VAL A 1 88 ? 10.500 -2.936 -3.644 1.00 94.69 88 VAL A N 1
ATOM 714 C CA . VAL A 1 88 ? 10.906 -3.730 -4.812 1.00 94.69 88 VAL A CA 1
ATOM 715 C C . VAL A 1 88 ? 12.250 -3.264 -5.388 1.00 94.69 88 VAL A C 1
ATOM 717 O O . VAL A 1 88 ? 13.037 -4.101 -5.821 1.00 94.69 88 VAL A O 1
ATOM 720 N N . GLU A 1 89 ? 12.563 -1.967 -5.355 1.00 93.56 89 GLU A N 1
ATOM 721 C CA . GLU A 1 89 ? 13.853 -1.443 -5.841 1.00 93.56 89 GLU A CA 1
ATOM 722 C C . GLU A 1 89 ? 15.068 -1.891 -5.028 1.00 93.56 89 GLU A C 1
ATOM 724 O O . GLU A 1 89 ? 16.189 -1.863 -5.534 1.00 93.56 89 GLU A O 1
ATOM 729 N N . LYS A 1 90 ? 14.876 -2.340 -3.782 1.00 94.19 90 LYS A N 1
ATOM 730 C CA . LYS A 1 90 ? 15.978 -2.875 -2.965 1.00 94.19 90 LYS A CA 1
ATOM 731 C C . LYS A 1 90 ? 16.544 -4.177 -3.539 1.00 94.19 90 LYS A C 1
ATOM 733 O O . LYS A 1 90 ? 17.658 -4.571 -3.196 1.00 94.19 90 LYS A O 1
ATOM 738 N N . TYR A 1 91 ? 15.786 -4.850 -4.401 1.00 95.19 91 TYR A N 1
ATOM 739 C CA . TYR A 1 91 ? 16.181 -6.091 -5.046 1.00 95.19 91 TYR A CA 1
ATOM 740 C C . TYR A 1 91 ? 16.939 -5.794 -6.344 1.00 95.19 91 TYR A C 1
ATOM 742 O O . TYR A 1 91 ? 16.361 -5.384 -7.347 1.00 95.19 91 TYR A O 1
ATOM 750 N N . ASN A 1 92 ? 18.247 -6.058 -6.344 1.00 95.19 92 ASN A N 1
ATOM 751 C CA . ASN A 1 92 ? 19.142 -5.804 -7.482 1.00 95.19 92 ASN A CA 1
ATOM 752 C C . ASN A 1 92 ? 18.787 -6.576 -8.769 1.00 95.19 92 ASN A C 1
ATOM 754 O O . ASN A 1 92 ? 19.244 -6.220 -9.852 1.00 95.19 92 ASN A O 1
ATOM 758 N N . ASN A 1 93 ? 17.986 -7.633 -8.658 1.00 96.56 93 ASN A N 1
ATOM 759 C CA . ASN A 1 93 ? 17.527 -8.462 -9.765 1.00 96.56 93 ASN A CA 1
ATOM 760 C C . ASN A 1 93 ? 16.190 -7.991 -10.361 1.00 96.56 93 ASN A C 1
ATOM 762 O O . ASN A 1 93 ? 15.632 -8.682 -11.215 1.00 96.56 93 ASN A O 1
ATOM 766 N N . ILE A 1 94 ? 15.655 -6.850 -9.916 1.00 95.81 94 ILE A N 1
ATOM 767 C CA . ILE A 1 94 ? 14.408 -6.283 -10.426 1.00 95.81 94 ILE A CA 1
ATOM 768 C C . ILE A 1 94 ? 14.678 -4.909 -11.041 1.00 95.81 94 ILE A C 1
ATOM 770 O O . ILE A 1 94 ? 15.230 -4.020 -10.408 1.00 95.81 94 ILE A O 1
ATOM 774 N N . SER A 1 95 ? 14.222 -4.714 -12.280 1.00 95.75 95 SER A N 1
ATOM 775 C CA . SER A 1 95 ? 14.208 -3.403 -12.940 1.00 95.75 95 SER A CA 1
ATOM 776 C C . SER A 1 95 ? 12.779 -2.874 -13.042 1.00 95.75 95 SER A C 1
ATOM 778 O O . SER A 1 95 ? 11.874 -3.604 -13.469 1.00 95.75 95 SER A O 1
ATOM 780 N N . LEU A 1 96 ? 12.569 -1.611 -12.670 1.00 96.62 96 LEU A N 1
ATOM 781 C CA . LEU A 1 96 ? 11.294 -0.910 -12.813 1.00 96.62 96 LEU A CA 1
ATOM 782 C C . LEU A 1 96 ? 11.322 -0.027 -14.065 1.00 96.62 96 LEU A C 1
ATOM 784 O O . LEU A 1 96 ? 12.170 0.849 -14.185 1.00 96.62 96 LEU A O 1
ATOM 788 N N . ASN A 1 97 ? 10.392 -0.254 -14.993 1.00 96.38 97 ASN A N 1
ATOM 789 C CA . ASN A 1 97 ? 10.285 0.494 -16.246 1.00 96.38 97 ASN A CA 1
ATOM 790 C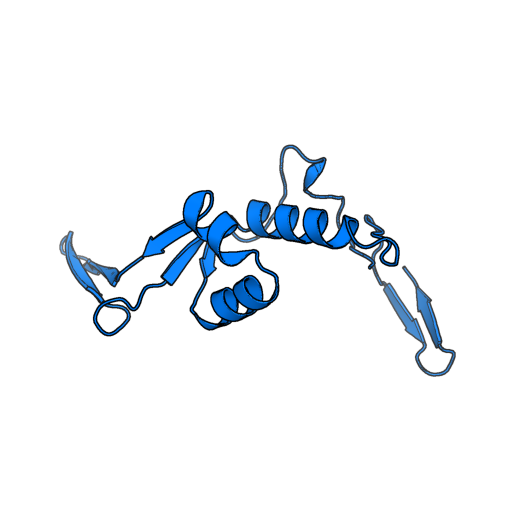 C . ASN A 1 97 ? 8.910 1.175 -16.311 1.00 96.38 97 ASN A C 1
ATOM 792 O O . ASN A 1 97 ? 7.905 0.530 -16.616 1.00 96.38 97 ASN A O 1
ATOM 796 N N . PHE A 1 98 ? 8.863 2.466 -15.992 1.00 96.25 98 PHE A N 1
ATOM 797 C CA . PHE A 1 98 ? 7.653 3.297 -16.048 1.00 96.25 98 PHE A CA 1
ATOM 798 C C . PHE A 1 98 ? 7.426 3.863 -17.454 1.00 96.25 98 PHE A C 1
ATOM 800 O O . PHE A 1 98 ? 8.343 3.838 -18.272 1.00 96.25 98 PHE A O 1
ATOM 807 N N . ASN A 1 99 ? 6.235 4.392 -17.740 1.00 96.50 99 ASN A N 1
ATOM 808 C CA . ASN A 1 99 ? 5.844 4.900 -19.065 1.00 96.50 99 ASN A CA 1
ATOM 809 C C . ASN A 1 99 ? 5.883 3.847 -20.195 1.00 96.50 99 ASN A C 1
ATOM 811 O O . ASN A 1 99 ? 6.133 4.187 -21.348 1.00 96.50 99 ASN A O 1
ATOM 815 N N . HIS A 1 100 ? 5.631 2.572 -19.882 1.00 97.31 100 HIS A N 1
ATOM 816 C CA . HIS A 1 100 ? 5.609 1.479 -20.863 1.00 97.31 100 HIS A CA 1
ATOM 817 C C . HIS A 1 100 ? 4.237 0.802 -20.887 1.00 97.31 100 HIS A C 1
ATOM 819 O O . HIS A 1 100 ? 3.838 0.150 -19.916 1.00 97.31 100 HIS A O 1
ATOM 825 N N . LYS A 1 101 ? 3.498 0.938 -21.993 1.00 97.31 101 LYS A N 1
ATOM 826 C CA . LYS A 1 101 ? 2.135 0.418 -22.111 1.00 97.31 101 LYS A CA 1
ATOM 827 C C . LYS A 1 101 ? 2.128 -0.822 -22.990 1.00 97.31 101 LYS A C 1
ATOM 829 O O . LYS A 1 101 ? 2.178 -0.711 -24.200 1.00 97.31 101 LYS A O 1
ATOM 834 N N . LEU A 1 102 ? 1.900 -1.997 -22.413 1.00 96.94 102 LEU A N 1
ATOM 835 C CA . LEU A 1 102 ? 1.685 -3.194 -23.228 1.00 96.94 102 LEU A CA 1
ATOM 836 C C . LEU A 1 102 ? 0.508 -2.986 -24.207 1.00 96.94 102 LEU A C 1
ATOM 838 O O . LEU A 1 102 ? -0.641 -2.837 -23.780 1.00 96.94 102 LEU A O 1
ATOM 842 N N . VAL A 1 103 ? 0.802 -2.967 -25.510 1.00 97.38 103 VAL A N 1
ATOM 843 C CA . VAL A 1 103 ? -0.181 -2.818 -26.596 1.00 97.38 103 VAL A CA 1
ATOM 844 C C . VAL A 1 103 ? -0.497 -4.142 -27.287 1.00 97.38 103 VAL A C 1
ATOM 846 O O . VAL A 1 103 ? -1.553 -4.267 -27.902 1.00 97.38 103 VAL A O 1
ATOM 849 N N . GLY A 1 104 ? 0.367 -5.148 -27.149 1.00 97.06 104 GLY A N 1
ATOM 850 C CA . GLY A 1 104 ? 0.122 -6.484 -27.679 1.00 97.06 104 GLY A CA 1
ATOM 851 C C . GLY A 1 104 ? 1.184 -7.497 -27.265 1.00 97.06 104 GLY A C 1
ATOM 852 O O . GLY A 1 104 ? 2.255 -7.133 -26.779 1.00 97.06 104 GLY A O 1
ATOM 853 N N . ALA A 1 105 ? 0.885 -8.774 -27.489 1.00 97.25 105 ALA A N 1
ATOM 854 C CA . ALA A 1 105 ? 1.827 -9.871 -27.316 1.00 97.25 105 ALA A CA 1
ATOM 855 C C . ALA A 1 105 ? 1.561 -10.962 -28.358 1.00 97.25 105 ALA A C 1
ATOM 857 O O . ALA A 1 105 ? 0.407 -11.319 -28.596 1.00 97.25 105 ALA A O 1
ATOM 858 N N . ASN A 1 106 ? 2.630 -11.489 -28.952 1.00 96.62 106 ASN A N 1
ATOM 859 C CA . ASN A 1 106 ? 2.619 -12.731 -29.709 1.00 96.62 106 ASN A CA 1
ATOM 860 C C . ASN A 1 106 ? 3.215 -13.827 -28.819 1.00 96.62 106 ASN A C 1
ATOM 862 O O . ASN A 1 106 ? 4.421 -13.864 -28.580 1.00 96.62 106 ASN A O 1
ATOM 866 N N . LEU A 1 107 ? 2.352 -14.702 -28.307 1.00 96.44 107 LEU A N 1
ATOM 867 C CA . LEU A 1 107 ? 2.759 -15.762 -27.387 1.00 96.44 107 LEU A CA 1
ATOM 868 C C . LEU A 1 107 ? 3.455 -16.926 -28.100 1.00 96.44 107 LEU A C 1
ATOM 870 O O . LEU A 1 107 ? 4.277 -17.588 -27.474 1.00 96.44 107 LEU A O 1
ATOM 874 N N . ASP A 1 108 ? 3.172 -17.137 -29.388 1.00 96.94 108 ASP A N 1
ATOM 875 C CA . ASP A 1 108 ? 3.780 -18.211 -30.180 1.00 96.94 108 ASP A CA 1
ATOM 876 C C . ASP A 1 108 ? 5.252 -17.902 -30.490 1.00 96.94 108 ASP A C 1
ATOM 878 O O . ASP A 1 108 ? 6.104 -18.787 -30.449 1.00 96.94 108 ASP A O 1
ATOM 882 N N . GLU A 1 109 ? 5.567 -16.628 -30.740 1.00 95.88 109 GLU A N 1
ATOM 883 C CA . GLU A 1 109 ? 6.933 -16.153 -31.010 1.00 95.88 109 GLU A CA 1
ATOM 884 C C . GLU A 1 109 ? 7.658 -15.628 -29.758 1.00 95.88 109 GLU A C 1
ATOM 886 O O . GLU A 1 109 ? 8.838 -15.287 -29.823 1.00 95.88 109 GLU A O 1
ATOM 891 N N . GLY A 1 110 ? 6.974 -15.538 -28.613 1.00 94.06 110 GLY A N 1
ATOM 892 C CA . GLY A 1 110 ? 7.537 -14.975 -27.381 1.00 94.06 110 GLY A CA 1
ATOM 893 C C . GLY A 1 110 ? 7.824 -13.469 -27.459 1.00 94.06 110 GLY A C 1
ATOM 894 O O . GLY A 1 110 ? 8.708 -12.972 -26.763 1.00 94.06 110 GLY A O 1
ATOM 895 N N . MET A 1 111 ? 7.085 -12.740 -28.299 1.00 94.25 111 MET A N 1
ATOM 896 C CA . MET A 1 111 ? 7.279 -11.312 -28.561 1.00 94.25 111 MET A CA 1
ATOM 897 C C . MET A 1 111 ? 6.214 -10.462 -27.864 1.00 94.25 111 MET A C 1
ATOM 899 O O . MET A 1 111 ? 5.057 -10.860 -27.725 1.00 94.25 111 MET A O 1
ATOM 903 N N . TYR A 1 112 ? 6.579 -9.250 -27.457 1.00 93.44 112 TYR A N 1
ATOM 904 C CA . TYR A 1 112 ? 5.658 -8.278 -26.871 1.00 93.44 112 TYR A CA 1
ATOM 905 C C . TYR A 1 112 ? 5.909 -6.878 -27.432 1.00 93.44 112 TYR A C 1
ATOM 907 O O . TYR A 1 112 ? 7.008 -6.560 -27.883 1.00 93.44 112 TYR A 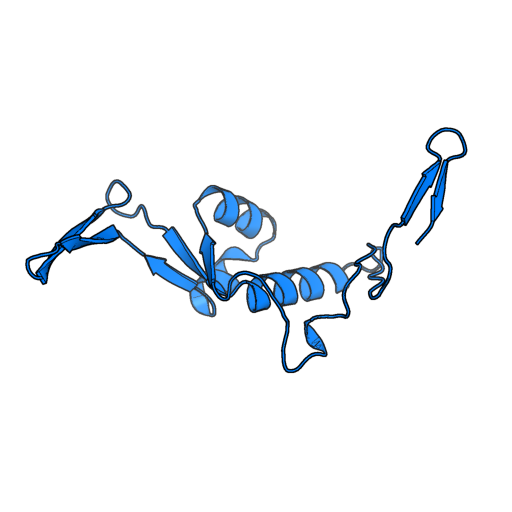O 1
ATOM 915 N N . TYR A 1 113 ? 4.877 -6.040 -27.386 1.00 93.31 113 TYR A N 1
ATOM 916 C CA . TYR A 1 113 ? 4.890 -4.676 -27.905 1.00 93.31 113 TYR A CA 1
ATOM 917 C C . TYR A 1 113 ? 4.472 -3.729 -26.774 1.00 93.31 113 TYR A C 1
ATOM 919 O O . TYR A 1 113 ? 3.379 -3.889 -26.219 1.00 93.31 113 TYR A O 1
ATOM 927 N N . LEU A 1 114 ? 5.356 -2.801 -26.396 1.00 89.19 114 LEU A N 1
ATOM 928 C CA . LEU A 1 114 ? 5.157 -1.802 -25.329 1.00 89.19 114 LEU A CA 1
ATOM 929 C C . LEU A 1 114 ? 4.852 -0.404 -25.880 1.00 89.19 114 LEU A C 1
ATOM 931 O O . LEU A 1 114 ? 5.018 -0.212 -27.104 1.00 89.19 114 LEU A O 1
#

Organism: NCBI:txid1979941

Radius of gyration: 19.18 Å; Cα contacts (8 Å, |Δi|>4): 142; chains: 1; bounding box: 53×34×50 Å

Foldseek 3Di:
DEAQADDLVVDPDDDDDDFKDKAAPVNLVVCVVVVNNVVCVPPFWDWAQFDWDQDPVRDTDTHGPDDPPGTIIIGGPSVVVNVVVVSQVVDPPDDYHYNADFPDDDVVVRDTDD

Nearest PDB structures (foldseek):
  6lke-assembly1_A  TM=9.380E-01  e=1.545E-10  Rattus norvegicus
  5x68-assembly1_A  TM=9.298E-01  e=1.875E-10  Homo sapiens
  6lkd-assembly1_A  TM=9.365E-01  e=3.140E-10  Rattus norvegicus
  5x68-assembly2_B  TM=9.189E-01  e=3.349E-10  Homo sapiens
  6lke-assembly1_B  TM=9.437E-01  e=8.261E-10  Rattus norvegicus